Protein AF-0000000070589871 (afdb_homodimer)

Sequence (104 aa):
NRMQLHSTMSFYLLVNNKSLVSLSRTLSEVYRECHDDDGFLYVTYASQEVFGNRMQLHSTMSFYLLVNNKSLVSLSRTLSEVYRECHDDDGFLYVTYASQEVFG

Nearest PDB structures (foldseek):
  6lan-assembly1_A  TM=6.252E-01  e=5.439E-03  Homo sapiens
  5yiq-assembly1_A  TM=6.391E-01  e=1.820E-02  Mus musculus
  5xac-assembly1_D  TM=6.954E-01  e=5.692E-02  Homo sapiens
  3vtw-assembly3_C  TM=5.616E-01  e=9.736E-02  Homo sapiens
  6lan-assembly1_A  TM=7.403E-01  e=1.582E-02  Homo sapiens

InterPro domains:
  IPR004241 Autophagy protein Atg8 ubiquitin-like [PF02991] (2-52)
  IPR004241 Autophagy protein Atg8 ubiquitin-like [PTHR10969] (1-52)
  IPR029071 Ubiquitin-like domain superfamily [SSF54236] (2-52)

Solvent-accessible surface area (backbone atoms only — not comparable to full-atom values): 6307 Å² total; per-residue (Å²): 137,73,76,82,74,75,75,67,77,70,59,41,31,25,36,67,85,74,44,80,40,59,35,77,43,32,41,48,61,48,46,76,74,54,42,43,95,85,52,40,31,44,36,30,71,51,57,84,65,65,89,100,129,84,74,81,73,75,74,68,75,72,57,42,29,25,36,65,86,71,44,79,41,59,37,79,43,30,42,46,62,47,45,74,74,55,42,44,95,85,52,39,32,44,35,30,72,51,56,82,66,64,87,99

Structure (mmCIF, N/CA/C/O backbone):
data_AF-0000000070589871-model_v1
#
loop_
_entity.id
_entity.type
_entity.pdbx_description
1 polymer 'Microtubule-associated proteins 1A/1B light chain 3C'
#
loop_
_atom_site.group_PDB
_atom_site.id
_atom_site.type_symbol
_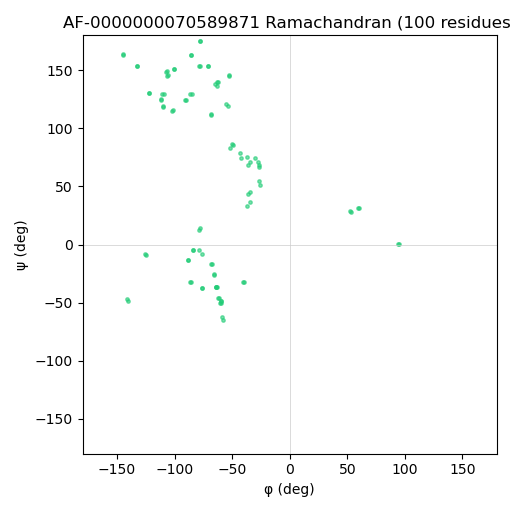atom_site.label_atom_id
_atom_site.label_alt_id
_atom_site.label_comp_id
_atom_site.label_asym_id
_atom_site.label_entity_id
_atom_site.label_seq_id
_atom_site.pdbx_PDB_ins_code
_atom_site.Cartn_x
_atom_site.Cartn_y
_atom_site.Cartn_z
_atom_site.occupancy
_atom_site.B_iso_or_equiv
_atom_si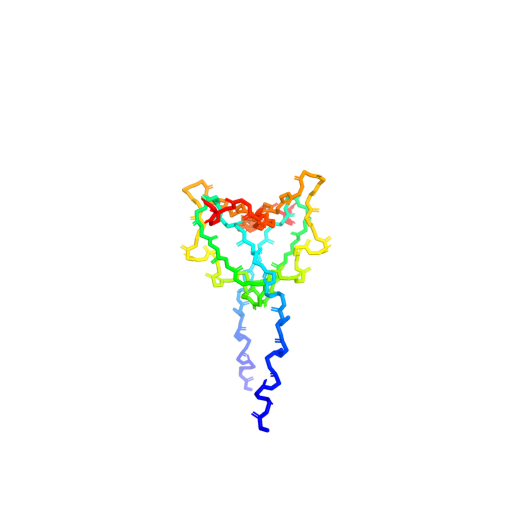te.auth_seq_id
_atom_site.auth_comp_id
_atom_site.auth_asym_id
_atom_site.auth_atom_id
_atom_site.pdbx_PDB_model_num
ATOM 1 N N . ASN A 1 1 ? -27.406 26.609 10.047 1 26.42 1 ASN A N 1
ATOM 2 C CA . ASN A 1 1 ? -27.016 26.047 8.758 1 26.42 1 ASN A CA 1
ATOM 3 C C . ASN A 1 1 ? -25.547 25.672 8.734 1 26.42 1 ASN A C 1
ATOM 5 O O . ASN A 1 1 ? -24.703 26.406 8.211 1 26.42 1 ASN A O 1
ATOM 9 N N . ARG A 1 2 ? -24.984 25.406 9.859 1 27.86 2 ARG A N 1
ATOM 10 C CA . ARG A 1 2 ? -23.719 24.859 10.344 1 27.86 2 ARG A CA 1
ATOM 11 C C . ARG A 1 2 ? -23.281 23.656 9.508 1 27.86 2 ARG A C 1
ATOM 13 O O . ARG A 1 2 ? -23.984 22.641 9.461 1 27.86 2 ARG A O 1
ATOM 20 N N . MET A 1 3 ? -22.797 23.969 8.305 1 33.34 3 MET A N 1
ATOM 21 C CA . MET A 1 3 ? -22.312 22.891 7.438 1 33.34 3 MET A CA 1
ATOM 22 C C . MET A 1 3 ? -21.484 21.891 8.234 1 33.34 3 MET A C 1
ATOM 24 O O . MET A 1 3 ? -20.625 22.266 9.016 1 33.34 3 MET A O 1
ATOM 28 N N . GLN A 1 4 ? -22 20.953 9.008 1 34.91 4 GLN A N 1
ATOM 29 C CA . GLN A 1 4 ? -21.5 19.844 9.797 1 34.91 4 GLN A CA 1
ATOM 30 C C . GLN A 1 4 ? -20.172 19.328 9.234 1 34.91 4 GLN A C 1
ATOM 32 O O . GLN A 1 4 ? -20.141 18.703 8.18 1 34.91 4 GLN A O 1
ATOM 37 N N . LEU A 1 5 ? -19.031 20.172 9.008 1 35.56 5 LEU A N 1
ATOM 38 C CA . LEU A 1 5 ? -17.594 20.016 8.766 1 35.56 5 LEU A CA 1
ATOM 39 C C . LEU A 1 5 ? -17.031 18.859 9.578 1 35.56 5 LEU A C 1
ATOM 41 O O . LEU A 1 5 ? -16.859 18.969 10.797 1 35.56 5 LEU A O 1
ATOM 45 N N . HIS A 1 6 ? -17.688 17.75 9.875 1 40.41 6 HIS A N 1
ATOM 46 C CA . HIS A 1 6 ? -17.078 16.516 10.367 1 40.41 6 HIS A CA 1
ATOM 47 C C . HIS A 1 6 ? -15.641 16.391 9.898 1 40.41 6 HIS A C 1
ATOM 49 O O . HIS A 1 6 ? -15.383 16.156 8.711 1 40.41 6 HIS A O 1
ATOM 55 N N . SER A 1 7 ? -14.633 17.109 10.258 1 40.16 7 SER A N 1
ATOM 56 C CA . SER A 1 7 ? -13.195 17.078 10.008 1 40.16 7 SER A CA 1
ATOM 57 C C . SER A 1 7 ? -12.688 15.641 9.93 1 40.16 7 SER A C 1
ATOM 59 O O . SER A 1 7 ? -12.438 15.016 10.961 1 40.16 7 SER A O 1
ATOM 61 N N . THR A 1 8 ? -13.203 14.641 9.344 1 46.44 8 THR A N 1
ATOM 62 C CA . THR A 1 8 ? -12.641 13.305 9.164 1 46.44 8 THR A CA 1
ATOM 63 C C . THR A 1 8 ? -11.133 13.375 8.977 1 46.44 8 THR A C 1
ATOM 65 O O . THR A 1 8 ? -10.641 14.07 8.086 1 46.44 8 THR A O 1
ATOM 68 N N . MET A 1 9 ? -10.469 13.688 10.062 1 52.56 9 MET A N 1
ATOM 69 C CA . MET A 1 9 ? -9.008 13.633 10 1 52.56 9 MET A CA 1
ATOM 70 C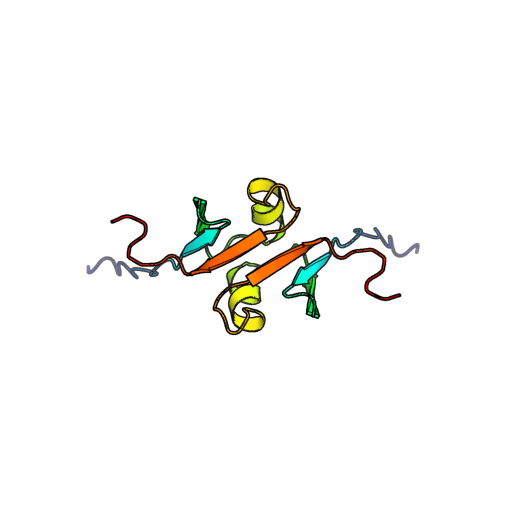 C . MET A 1 9 ? -8.539 12.625 8.961 1 52.56 9 MET A C 1
ATOM 72 O O . MET A 1 9 ? -8.883 11.445 9.039 1 52.56 9 MET A O 1
ATOM 76 N N . SER A 1 10 ? -8.773 13.047 7.793 1 61.06 10 SER A N 1
ATOM 77 C CA . SER A 1 10 ? -8.32 12.195 6.695 1 61.06 10 SER A CA 1
ATOM 78 C C . SER A 1 10 ? -6.863 11.781 6.883 1 61.06 10 SER A C 1
ATOM 80 O O . SER A 1 10 ? -5.984 12.625 7.031 1 61.06 10 SER A O 1
ATOM 82 N N . PHE A 1 11 ? -6.684 10.742 7.605 1 78.94 11 PHE A N 1
ATOM 83 C CA . PHE A 1 11 ? -5.355 10.141 7.621 1 78.94 11 PHE A CA 1
ATOM 84 C C . PHE A 1 11 ? -4.875 9.844 6.207 1 78.94 11 PHE A C 1
ATOM 86 O O . PHE A 1 11 ? -5.648 9.383 5.367 1 78.94 11 PHE A O 1
ATOM 93 N N . TYR A 1 12 ? -3.746 10.57 6.023 1 91.19 12 TYR A N 1
ATOM 94 C CA . TYR A 1 12 ? -3.062 10.312 4.762 1 91.19 12 TYR A CA 1
ATOM 95 C C . TYR A 1 12 ? -1.787 9.508 4.988 1 91.19 12 TYR A C 1
ATOM 97 O O . TYR A 1 12 ? -1.211 9.547 6.078 1 91.19 12 TYR A O 1
ATOM 105 N N . LEU A 1 13 ? -1.598 8.82 4.008 1 94.06 13 LEU A N 1
ATOM 106 C CA . LEU A 1 13 ? -0.334 8.094 3.988 1 94.06 13 LEU A CA 1
ATOM 107 C C . LEU A 1 13 ? 0.64 8.719 2.996 1 94.06 13 LEU A C 1
ATOM 109 O O . LEU A 1 13 ? 0.222 9.344 2.021 1 94.06 13 LEU A O 1
ATOM 113 N N . LEU A 1 14 ? 1.902 8.719 3.287 1 95.44 14 LEU A N 1
ATOM 114 C CA . LEU A 1 14 ? 2.988 9.078 2.383 1 95.44 14 LEU A CA 1
ATOM 115 C C . LEU A 1 14 ? 3.49 7.859 1.621 1 95.44 14 LEU A C 1
ATOM 117 O O . LEU A 1 14 ? 3.793 6.828 2.225 1 95.44 14 LEU A O 1
ATOM 121 N N . VAL A 1 15 ? 3.457 8.031 0.285 1 96.62 15 VAL A N 1
ATOM 122 C CA . VAL A 1 15 ? 3.891 6.938 -0.574 1 96.62 15 VAL A CA 1
ATOM 123 C C . VAL A 1 15 ? 5.191 7.312 -1.276 1 96.62 15 VAL A C 1
ATOM 125 O O . VAL A 1 15 ? 5.289 8.383 -1.887 1 96.62 15 VAL A O 1
ATOM 128 N N . ASN A 1 16 ? 6.211 6.488 -1.127 1 95.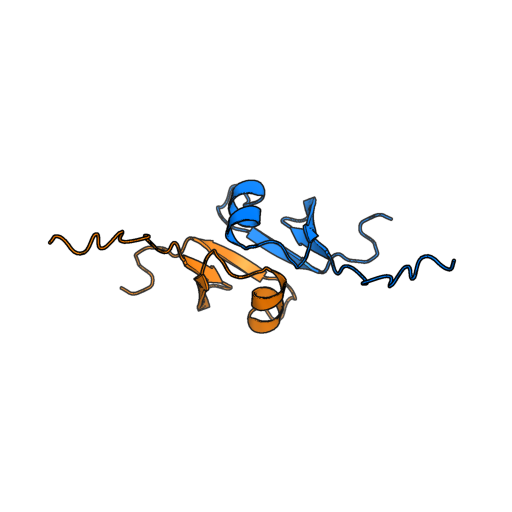12 16 ASN A N 1
ATOM 129 C CA . ASN A 1 16 ? 7.543 6.66 -1.694 1 95.12 16 ASN A CA 1
ATOM 130 C C . ASN A 1 16 ? 8.133 8.023 -1.353 1 95.12 16 ASN A C 1
ATOM 132 O O . ASN A 1 16 ? 8.82 8.633 -2.176 1 95.12 16 ASN A O 1
ATOM 136 N N . ASN A 1 17 ? 7.715 8.531 -0.273 1 90.94 17 ASN A N 1
ATOM 137 C CA . ASN A 1 17 ? 8.188 9.82 0.217 1 90.94 17 ASN A CA 1
ATOM 138 C C . ASN A 1 17 ? 7.891 10.938 -0.781 1 90.94 17 ASN A C 1
ATOM 140 O O . ASN A 1 17 ? 8.68 11.875 -0.921 1 90.94 17 ASN A O 1
ATOM 144 N N . LYS A 1 18 ? 6.809 10.805 -1.512 1 91.12 18 LYS A N 1
ATOM 145 C CA . LYS A 1 18 ? 6.523 11.766 -2.572 1 91.12 18 LYS A CA 1
ATOM 146 C C . LYS A 1 18 ? 5.031 12.086 -2.637 1 91.12 18 LYS A C 1
ATOM 148 O O . LYS A 1 18 ? 4.648 13.258 -2.713 1 91.12 18 LYS A O 1
ATOM 153 N N . SER A 1 19 ? 4.227 11.062 -2.598 1 93.38 19 SER A N 1
ATOM 154 C CA . SER A 1 19 ? 2.807 11.25 -2.865 1 93.38 19 SER A CA 1
ATOM 155 C C . SER A 1 19 ? 1.973 11.039 -1.605 1 93.38 19 SER A C 1
ATOM 157 O O . SER A 1 19 ? 2.166 10.062 -0.882 1 93.38 19 SER A O 1
ATOM 159 N N . LEU A 1 20 ? 1.115 11.969 -1.31 1 93.62 20 LEU A N 1
ATOM 160 C CA . LEU A 1 20 ? 0.11 11.789 -0.268 1 93.62 20 LEU A CA 1
ATOM 161 C C . LEU A 1 20 ? -1.135 11.109 -0.825 1 93.62 20 LEU A C 1
ATOM 163 O O . LEU A 1 20 ? -1.688 11.547 -1.836 1 93.62 20 LEU A O 1
ATOM 167 N N . VAL A 1 21 ? -1.553 10.047 -0.118 1 94.5 21 VAL A N 1
ATOM 168 C CA . VAL A 1 21 ? -2.709 9.297 -0.604 1 94.5 21 VAL A CA 1
ATOM 169 C C . VAL A 1 21 ? -3.684 9.047 0.545 1 94.5 21 VAL A C 1
ATOM 171 O O . VAL A 1 21 ? -3.27 8.914 1.699 1 94.5 21 VAL A O 1
ATOM 174 N N . SER A 1 22 ? -4.891 8.898 0.145 1 93.56 22 SER A N 1
ATOM 175 C CA . SER A 1 22 ? -5.918 8.633 1.146 1 93.56 22 SER A CA 1
ATOM 176 C C . SER A 1 22 ? -5.902 7.176 1.589 1 93.56 22 SER A C 1
ATOM 178 O O . SER A 1 22 ? -5.562 6.289 0.804 1 93.56 22 SER A O 1
ATOM 180 N N . LEU A 1 23 ? -6.387 7.043 2.803 1 94.81 23 LEU A N 1
ATOM 181 C CA . LEU A 1 23 ? -6.484 5.707 3.381 1 94.81 23 LEU A CA 1
ATOM 182 C C . LEU A 1 23 ? -7.539 4.875 2.658 1 94.81 23 LEU A C 1
ATOM 184 O O . LEU A 1 23 ? -7.5 3.645 2.697 1 94.81 23 LEU A O 1
ATOM 188 N N . SER A 1 24 ? -8.383 5.492 1.935 1 94.94 24 SER A N 1
ATOM 189 C CA . SER A 1 24 ? -9.523 4.812 1.335 1 94.94 24 SER A CA 1
ATOM 190 C C . SER A 1 24 ? -9.172 4.223 -0.024 1 94.94 24 SER A C 1
ATOM 192 O O . SER A 1 24 ? -9.914 3.408 -0.571 1 94.94 24 SER A O 1
ATOM 194 N N . ARG A 1 25 ? -8.086 4.586 -0.57 1 96.44 25 ARG A N 1
ATOM 195 C CA . ARG A 1 25 ? -7.688 4.07 -1.876 1 96.44 25 ARG A CA 1
ATOM 196 C C . ARG A 1 25 ? -7.285 2.602 -1.783 1 96.44 25 ARG A C 1
ATOM 198 O O . ARG A 1 25 ? -6.754 2.162 -0.763 1 96.44 25 ARG A O 1
ATOM 205 N N . THR A 1 26 ? -7.438 1.938 -2.891 1 96.94 26 THR A N 1
ATOM 206 C CA . THR A 1 26 ? -7.078 0.523 -2.912 1 96.94 26 THR A CA 1
ATOM 207 C C . THR A 1 26 ? -5.594 0.344 -3.213 1 96.94 26 THR A C 1
ATOM 209 O O . THR A 1 26 ? -4.961 1.231 -3.787 1 96.94 26 THR A O 1
ATOM 212 N N . LEU A 1 27 ? -5.156 -0.795 -2.91 1 97.5 27 LEU A N 1
ATOM 213 C CA . LEU A 1 27 ? -3.777 -1.143 -3.24 1 97.5 27 LEU A CA 1
ATOM 214 C C . LEU A 1 27 ? -3.568 -1.159 -4.75 1 97.5 27 LEU A C 1
ATOM 216 O O . LEU A 1 27 ? -2.523 -0.724 -5.242 1 97.5 27 LEU A O 1
ATOM 220 N N . SER A 1 28 ? -4.527 -1.594 -5.426 1 96.5 28 SER A N 1
ATOM 221 C CA . SER A 1 28 ? -4.43 -1.636 -6.883 1 96.5 28 SER A CA 1
ATOM 222 C C . SER A 1 28 ? -4.199 -0.244 -7.461 1 96.5 28 SER A C 1
ATOM 224 O O . SER A 1 28 ? -3.305 -0.051 -8.289 1 96.5 28 SER A O 1
ATOM 226 N N . GLU A 1 29 ? -4.945 0.681 -7.109 1 96.75 29 GLU A N 1
ATOM 227 C CA . GLU A 1 29 ? -4.828 2.051 -7.598 1 96.75 29 GLU A CA 1
ATOM 228 C C . GLU A 1 29 ? -3.459 2.641 -7.266 1 96.75 29 GLU A C 1
ATOM 230 O O . GLU A 1 29 ? -2.781 3.182 -8.141 1 96.75 29 GLU A O 1
ATOM 235 N N . VAL A 1 30 ? -3.088 2.498 -6.059 1 97.69 30 VAL A N 1
ATOM 236 C CA . VAL A 1 30 ? -1.897 3.199 -5.586 1 97.69 30 VAL A CA 1
ATOM 237 C C . VAL A 1 30 ? -0.645 2.498 -6.105 1 97.69 30 VAL A C 1
ATOM 239 O O . VAL A 1 30 ? 0.346 3.152 -6.441 1 97.69 30 VAL A O 1
ATOM 242 N N . TYR A 1 31 ? -0.716 1.218 -6.152 1 97 31 TYR A N 1
ATOM 243 C CA . TYR A 1 31 ? 0.441 0.506 -6.684 1 97 31 TYR A CA 1
ATOM 244 C C . TYR A 1 31 ? 0.695 0.888 -8.141 1 97 31 TYR A C 1
ATOM 246 O O . TYR A 1 31 ? 1.837 1.137 -8.531 1 97 31 TYR A O 1
ATOM 254 N N . ARG A 1 32 ? -0.216 0.936 -8.945 1 95.5 32 ARG A N 1
ATOM 255 C CA . ARG A 1 32 ? -0.081 1.265 -10.359 1 95.5 32 ARG A CA 1
ATOM 256 C C . ARG A 1 32 ? 0.422 2.691 -10.547 1 95.5 32 ARG A C 1
ATOM 258 O O . ARG A 1 32 ? 1.233 2.959 -11.438 1 95.5 32 ARG A O 1
ATOM 265 N N . GLU A 1 33 ? -0.003 3.5 -9.734 1 96.56 33 GLU A N 1
ATOM 266 C CA . GLU A 1 33 ? 0.283 4.922 -9.906 1 96.56 33 GLU A CA 1
ATOM 267 C C . GLU A 1 33 ? 1.627 5.289 -9.281 1 96.56 33 GLU A C 1
ATOM 269 O O . GLU A 1 33 ? 2.316 6.188 -9.773 1 96.56 33 GLU A O 1
ATOM 274 N N . CYS A 1 34 ? 2.01 4.566 -8.141 1 96.69 34 CYS A N 1
ATOM 275 C CA . CYS A 1 34 ? 3.049 5.172 -7.316 1 96.69 34 CYS A CA 1
ATOM 276 C C . CYS A 1 34 ? 4.211 4.207 -7.109 1 96.69 34 CYS A C 1
ATOM 278 O O . CYS A 1 34 ? 5.16 4.52 -6.387 1 96.69 34 CYS A O 1
ATOM 280 N N . HIS A 1 35 ? 4.129 2.963 -7.504 1 96.56 35 HIS A N 1
ATOM 281 C CA . HIS A 1 35 ? 5.227 2.051 -7.207 1 96.56 35 HIS A CA 1
ATOM 282 C C . HIS A 1 35 ? 6.559 2.623 -7.676 1 96.56 35 HIS A C 1
ATOM 284 O O . HIS A 1 35 ? 6.609 3.357 -8.664 1 96.56 35 HIS A O 1
ATOM 290 N N . ASP A 1 36 ? 7.609 2.359 -6.957 1 96.69 36 ASP A N 1
ATOM 291 C CA . ASP A 1 36 ? 8.961 2.844 -7.242 1 96.69 36 ASP A CA 1
ATOM 292 C C . ASP A 1 36 ? 9.602 2.037 -8.367 1 96.69 36 ASP A C 1
ATOM 294 O O . ASP A 1 36 ? 9.086 0.988 -8.758 1 96.69 36 ASP A O 1
ATOM 298 N N . ASP A 1 37 ? 10.805 2.445 -8.805 1 94.81 37 ASP A N 1
ATOM 299 C CA . ASP A 1 37 ? 11.547 1.788 -9.867 1 94.81 37 ASP A CA 1
ATOM 300 C C . ASP A 1 37 ? 11.977 0.38 -9.453 1 94.81 37 ASP A C 1
ATOM 302 O O . ASP A 1 37 ? 12.117 -0.503 -10.305 1 94.81 37 ASP A O 1
ATOM 306 N N . ASP A 1 38 ? 12.086 0.224 -8.227 1 96.06 38 ASP A N 1
ATOM 307 C CA . ASP A 1 38 ? 12.531 -1.084 -7.762 1 96.06 38 ASP A CA 1
ATOM 308 C C . ASP A 1 38 ? 11.359 -2.062 -7.668 1 96.06 38 ASP A C 1
ATOM 310 O O . ASP A 1 38 ? 11.539 -3.219 -7.281 1 96.06 38 ASP A O 1
ATOM 314 N N . GLY A 1 39 ? 10.211 -1.639 -7.887 1 95 39 GLY A N 1
ATOM 315 C CA . GLY A 1 39 ? 9.023 -2.482 -7.875 1 95 39 GLY A CA 1
ATOM 316 C C . GLY A 1 39 ? 8.312 -2.486 -6.535 1 95 39 GLY A C 1
ATOM 317 O O . GLY A 1 39 ? 7.289 -3.162 -6.371 1 95 39 GLY A O 1
ATOM 318 N N . PHE A 1 40 ? 8.891 -1.711 -5.613 1 96.81 40 PHE A N 1
ATOM 319 C CA . PHE A 1 40 ? 8.266 -1.663 -4.293 1 96.81 40 PHE A CA 1
ATOM 320 C C . PHE A 1 40 ? 7.438 -0.394 -4.133 1 96.81 40 PHE A C 1
ATOM 322 O O . PHE A 1 40 ? 7.676 0.601 -4.82 1 96.81 40 PHE A O 1
ATOM 329 N N . LEU A 1 41 ? 6.445 -0.556 -3.322 1 97.81 41 LEU A N 1
ATOM 330 C CA . LEU A 1 41 ? 5.676 0.564 -2.793 1 97.81 41 LEU A CA 1
ATOM 331 C C . LEU A 1 41 ? 5.941 0.75 -1.303 1 97.81 41 LEU A C 1
ATOM 333 O O . LEU A 1 41 ? 5.75 -0.176 -0.512 1 97.81 41 LEU A O 1
ATOM 337 N N . TYR A 1 42 ? 6.457 1.871 -0.889 1 97.31 42 TYR A N 1
ATOM 338 C CA . TYR A 1 42 ? 6.766 2.211 0.495 1 97.31 42 TYR A CA 1
ATOM 339 C C . TYR A 1 42 ? 5.703 3.139 1.077 1 97.31 42 TYR A C 1
ATOM 341 O O . TYR A 1 42 ? 5.57 4.285 0.646 1 97.31 42 TYR A O 1
ATOM 349 N N . VAL A 1 43 ? 5 2.648 2.059 1 97.5 43 VAL A N 1
AT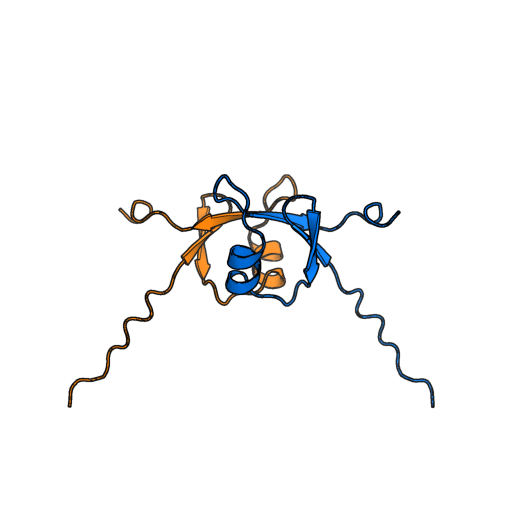OM 350 C CA . VAL A 1 43 ? 3.885 3.416 2.6 1 97.5 43 VAL A CA 1
ATOM 351 C C . VAL A 1 43 ? 4.102 3.658 4.094 1 97.5 43 VAL A C 1
ATOM 353 O O . VAL A 1 43 ? 4.461 2.74 4.832 1 97.5 43 VAL A O 1
ATOM 356 N N . THR A 1 44 ? 3.963 4.887 4.559 1 96.31 44 THR A N 1
ATOM 357 C CA . THR A 1 44 ? 3.98 5.242 5.973 1 96.31 44 THR A CA 1
ATOM 358 C C . THR A 1 44 ? 3.008 6.387 6.254 1 96.31 44 THR A C 1
ATOM 360 O O . THR A 1 44 ? 2.52 7.035 5.324 1 96.31 44 THR A O 1
ATOM 363 N N . TYR A 1 45 ? 2.707 6.535 7.488 1 92.94 45 TYR A N 1
ATOM 364 C CA . TYR A 1 45 ? 1.838 7.66 7.816 1 92.94 45 TYR A CA 1
ATOM 365 C C . TYR A 1 45 ? 2.5 8.984 7.457 1 92.94 45 TYR A C 1
ATOM 367 O O . TYR A 1 45 ? 3.705 9.156 7.656 1 92.94 45 TYR A O 1
ATOM 375 N N . ALA A 1 46 ? 1.718 9.914 6.926 1 89.94 46 ALA A N 1
ATOM 376 C CA . ALA A 1 46 ? 2.207 11.25 6.605 1 89.94 46 ALA A CA 1
ATOM 377 C C . ALA A 1 46 ? 2.525 12.031 7.875 1 89.94 46 ALA A C 1
ATOM 379 O O . ALA A 1 46 ? 1.715 12.086 8.797 1 89.94 46 ALA A O 1
ATOM 380 N N . SER A 1 47 ? 3.855 12.281 8.031 1 75.69 47 SER A N 1
ATOM 381 C CA . SER A 1 47 ? 4.219 13.102 9.188 1 75.69 47 SER A CA 1
ATOM 382 C C . SER A 1 47 ? 3.656 14.516 9.055 1 75.69 47 SER A C 1
ATOM 384 O O . SER A 1 47 ? 3.334 14.961 7.953 1 75.69 47 SER A O 1
ATOM 386 N N . GLN A 1 48 ? 3.121 15.031 10.203 1 63.25 48 GLN A N 1
ATOM 387 C CA . GLN A 1 48 ? 2.645 16.406 10.234 1 63.25 48 GLN A CA 1
ATOM 388 C C . GLN A 1 48 ? 3.586 17.328 9.461 1 63.25 48 GLN A C 1
ATOM 390 O O . GLN A 1 48 ? 3.139 18.266 8.805 1 63.25 48 GLN A O 1
ATOM 395 N N . GLU A 1 4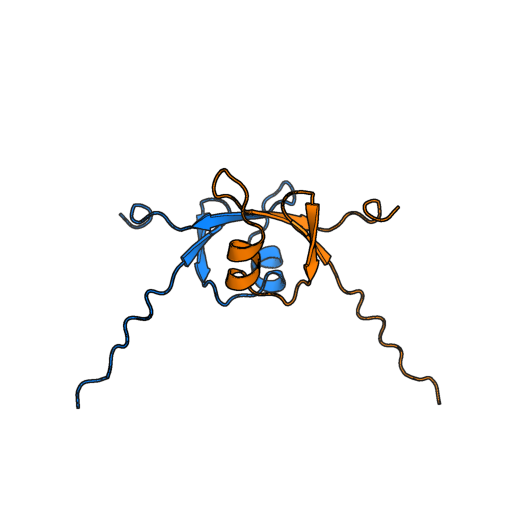9 ? 4.914 17 9.469 1 56.53 49 GLU A N 1
ATOM 396 C CA . GLU A 1 49 ? 5.859 17.938 8.852 1 56.53 49 GLU A CA 1
ATOM 397 C C . GLU A 1 49 ? 5.844 17.812 7.332 1 56.53 49 GLU A C 1
ATOM 399 O O . GLU A 1 49 ? 6.547 18.547 6.637 1 56.53 49 GLU A O 1
ATOM 404 N N . VAL A 1 50 ? 5.207 17 6.871 1 58.31 50 VAL A N 1
ATOM 405 C CA . VAL A 1 50 ? 5.305 16.922 5.418 1 58.31 50 VAL A CA 1
ATOM 406 C C . VAL A 1 50 ? 4.914 18.266 4.797 1 58.31 50 VAL A C 1
ATOM 408 O O . VAL A 1 50 ? 5.586 18.75 3.887 1 58.31 50 VAL A O 1
ATOM 411 N N . PHE A 1 51 ? 3.711 18.859 4.828 1 53.66 51 PHE A N 1
ATOM 412 C CA . PHE A 1 51 ? 3.365 20.125 4.199 1 53.66 51 PHE A CA 1
ATOM 413 C C . PHE A 1 51 ? 3.875 21.297 5.031 1 53.66 51 PHE A C 1
ATOM 415 O O . PHE A 1 51 ? 3.625 22.469 4.695 1 53.66 51 PHE A O 1
ATOM 422 N N . GLY A 1 52 ? 4.754 20.984 5.957 1 40.66 52 GLY A N 1
ATOM 423 C CA . GLY A 1 52 ? 5.277 22.266 6.434 1 40.66 52 GLY A CA 1
ATOM 424 C C . GLY A 1 52 ? 6.391 22.812 5.562 1 40.66 52 GLY A C 1
ATOM 425 O O . GLY A 1 52 ? 7.008 22.078 4.797 1 40.66 52 GLY A O 1
ATOM 426 N N . ASN B 1 1 ? -23.609 -25.531 -20.344 1 27.39 1 ASN B N 1
ATOM 427 C CA . ASN B 1 1 ? -23.125 -24.203 -20.688 1 27.39 1 ASN B CA 1
ATOM 428 C C . ASN B 1 1 ? -21.812 -23.891 -19.969 1 27.39 1 ASN B C 1
ATOM 430 O O . ASN B 1 1 ? -21.562 -24.375 -18.859 1 27.39 1 ASN B O 1
ATOM 434 N N . ARG B 1 2 ? -20.672 -23.422 -20.719 1 27.77 2 ARG B N 1
ATOM 435 C CA . ARG B 1 2 ? -19.344 -23.109 -20.203 1 27.77 2 ARG B CA 1
ATOM 436 C C . ARG B 1 2 ? -19.406 -22.156 -19.016 1 27.77 2 ARG B C 1
ATOM 438 O O . ARG B 1 2 ? -20.016 -21.094 -19.109 1 27.77 2 ARG B O 1
ATOM 445 N N . MET B 1 3 ? -19.625 -22.578 -17.844 1 33 3 MET B N 1
ATOM 446 C CA . MET B 1 3 ? -19.531 -21.719 -16.672 1 33 3 MET B CA 1
ATOM 447 C C . MET B 1 3 ? -18.391 -20.719 -16.812 1 33 3 MET B C 1
ATOM 449 O O . MET B 1 3 ? -17.266 -21.109 -17.125 1 33 3 MET B O 1
ATOM 453 N N . GLN B 1 4 ? -18.516 -19.672 -17.594 1 35.44 4 GLN B N 1
ATOM 454 C CA . GLN B 1 4 ? -17.625 -18.547 -17.844 1 35.44 4 GLN B CA 1
ATOM 455 C C . GLN B 1 4 ? -16.703 -18.281 -16.656 1 35.44 4 GLN B C 1
ATOM 457 O O . GLN B 1 4 ? -17.141 -17.766 -15.633 1 35.44 4 GLN B O 1
ATOM 462 N N . LEU B 1 5 ? -15.938 -19.25 -16.062 1 35.41 5 LEU B N 1
ATOM 463 C CA . LEU B 1 5 ? -14.805 -19.281 -15.141 1 35.41 5 LEU B CA 1
ATOM 464 C C . LEU B 1 5 ? -13.875 -18.094 -15.383 1 35.41 5 LEU B C 1
ATOM 466 O O . LEU B 1 5 ? -13.156 -18.062 -16.391 1 35.41 5 LEU B O 1
ATOM 470 N N . HIS B 1 6 ? -14.32 -16.859 -15.727 1 40.53 6 HIS B N 1
ATOM 471 C CA . HIS B 1 6 ? -13.492 -15.656 -15.703 1 40.53 6 HIS B CA 1
ATOM 472 C C . HIS B 1 6 ? -12.359 -15.789 -14.688 1 40.53 6 HIS B C 1
ATOM 474 O O . HIS B 1 6 ? -12.602 -15.727 -13.477 1 40.53 6 HIS B O 1
ATOM 480 N N . SER B 1 7 ? -11.375 -16.547 -14.695 1 40.31 7 SER B N 1
ATOM 481 C CA . SER B 1 7 ? -10.148 -16.688 -13.93 1 40.31 7 SER B CA 1
ATOM 482 C C . SER B 1 7 ? -9.602 -15.336 -13.5 1 40.31 7 SER B C 1
ATOM 484 O O . SER B 1 7 ? -8.922 -14.656 -14.281 1 40.31 7 SER B O 1
ATOM 486 N N . THR B 1 8 ? -10.227 -14.344 -13 1 46.38 8 THR B N 1
ATOM 487 C CA . THR B 1 8 ? -9.711 -13.07 -12.5 1 46.38 8 THR B CA 1
ATOM 488 C C . THR B 1 8 ? -8.367 -13.273 -11.812 1 46.38 8 THR B C 1
ATOM 490 O O . THR B 1 8 ? -8.258 -14.031 -10.852 1 46.38 8 THR B O 1
ATOM 493 N N . MET B 1 9 ? -7.414 -13.594 -12.586 1 52.44 9 MET B N 1
ATOM 494 C CA . MET B 1 9 ? -6.062 -13.648 -12.039 1 52.44 9 MET B CA 1
ATOM 495 C C . MET B 1 9 ? -5.898 -12.656 -10.898 1 52.44 9 MET B C 1
ATOM 497 O O . MET B 1 9 ? -6.117 -11.453 -11.078 1 52.44 9 MET B O 1
ATOM 501 N N . SER B 1 10 ? -6.477 -13.055 -9.859 1 61.47 10 SER B N 1
ATOM 502 C CA . SER B 1 10 ? -6.355 -12.227 -8.664 1 61.47 10 SER B CA 1
ATOM 503 C C . SER B 1 10 ? -4.898 -11.867 -8.383 1 61.47 10 SER B C 1
ATOM 505 O O . SER B 1 10 ? -4.043 -12.75 -8.289 1 61.47 10 SER B O 1
ATOM 507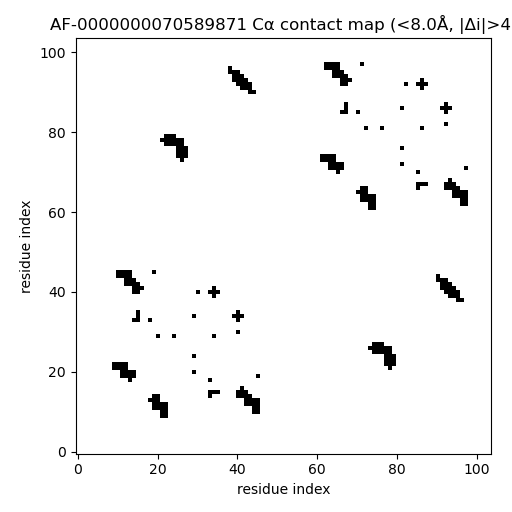 N N . PHE B 1 11 ? -4.477 -10.82 -8.984 1 78.81 11 PHE B N 1
ATOM 508 C CA . PHE B 1 11 ? -3.182 -10.281 -8.594 1 78.81 11 PHE B CA 1
ATOM 509 C C . PHE B 1 11 ? -3.145 -10.008 -7.094 1 78.81 11 PHE B C 1
ATOM 511 O O . PHE B 1 11 ? -4.125 -9.531 -6.523 1 78.81 11 PHE B O 1
ATOM 518 N N . TYR B 1 12 ? -2.139 -10.75 -6.586 1 91.19 12 TYR B N 1
ATOM 519 C CA . TYR B 1 12 ? -1.859 -10.516 -5.172 1 91.19 12 TYR B CA 1
ATOM 520 C C . TYR B 1 12 ? -0.55 -9.75 -5 1 91.19 12 TYR B C 1
ATOM 522 O O . TYR B 1 12 ? 0.328 -9.812 -5.863 1 91.19 12 TYR B O 1
ATOM 530 N N . LEU B 1 13 ? -0.643 -9.055 -4.016 1 93.94 13 LEU B N 1
ATOM 531 C CA . LEU B 1 13 ? 0.577 -8.367 -3.611 1 93.94 13 LEU B CA 1
ATOM 532 C C . LEU B 1 13 ? 1.186 -9.016 -2.373 1 93.94 13 LEU B C 1
ATOM 534 O O . LEU B 1 13 ? 0.474 -9.633 -1.579 1 93.94 13 LEU B O 1
ATOM 538 N N . LEU B 1 14 ? 2.469 -9.039 -2.264 1 95.38 14 LEU B N 1
ATOM 539 C CA . LEU B 1 14 ? 3.217 -9.43 -1.074 1 95.38 14 LEU B CA 1
ATOM 540 C C . LEU B 1 14 ? 3.5 -8.219 -0.189 1 95.38 14 LEU B C 1
ATOM 542 O O . LEU B 1 14 ? 4.004 -7.203 -0.666 1 95.38 14 LEU B O 1
ATOM 546 N N . VAL B 1 15 ? 3.049 -8.391 1.085 1 96.69 15 VAL B N 1
ATOM 547 C CA . VAL B 1 15 ? 3.232 -7.301 2.039 1 96.69 15 VAL B CA 1
ATOM 548 C C . VAL B 1 15 ? 4.25 -7.711 3.102 1 96.69 15 VAL B C 1
ATOM 550 O O . VAL B 1 15 ? 4.121 -8.773 3.713 1 96.69 15 VAL B O 1
ATOM 553 N N . ASN B 1 16 ? 5.289 -6.898 3.262 1 95.19 16 ASN B N 1
ATOM 554 C CA . ASN B 1 16 ? 6.383 -7.109 4.203 1 95.19 16 ASN B CA 1
ATOM 555 C C . ASN B 1 16 ? 7 -8.5 4.047 1 95.19 16 ASN B C 1
ATOM 557 O O . ASN B 1 16 ? 7.379 -9.125 5.035 1 95.19 16 ASN B O 1
ATOM 561 N N . ASN B 1 17 ? 6.922 -8.992 2.895 1 90.69 17 ASN B N 1
ATOM 562 C CA . ASN B 1 17 ? 7.473 -10.297 2.559 1 90.69 17 ASN B CA 1
ATOM 563 C C . ASN B 1 17 ? 6.852 -11.406 3.408 1 90.69 17 ASN B C 1
ATOM 565 O O . ASN B 1 17 ? 7.531 -12.367 3.777 1 90.69 17 ASN B O 1
ATOM 569 N N . LYS B 1 18 ? 5.621 -11.234 3.773 1 91.12 18 LYS B N 1
ATOM 570 C CA . LYS B 1 18 ? 4.996 -12.188 4.688 1 91.12 18 LYS B CA 1
ATOM 571 C C . LYS B 1 18 ? 3.549 -12.461 4.285 1 91.12 18 LYS B C 1
ATOM 573 O O . LYS B 1 18 ? 3.131 -13.617 4.203 1 91.12 18 LYS B O 1
ATOM 578 N N . SER B 1 19 ? 2.809 -11.422 4.039 1 93.44 19 SER B N 1
ATOM 579 C CA . SER B 1 19 ? 1.367 -11.57 3.859 1 93.44 19 SER B CA 1
ATOM 580 C C . SER B 1 19 ? 0.965 -11.336 2.406 1 93.44 19 SER B C 1
ATOM 582 O O . SER B 1 19 ? 1.396 -10.367 1.783 1 93.44 19 SER B O 1
ATOM 584 N N . LEU B 1 20 ? 0.216 -12.258 1.858 1 93.69 20 LEU B N 1
ATOM 585 C CA . LEU B 1 20 ? -0.419 -12.055 0.562 1 93.69 20 LEU B CA 1
ATOM 586 C C . LEU B 1 20 ? -1.75 -11.328 0.718 1 93.69 20 LEU B C 1
ATOM 588 O O . LEU B 1 20 ? -2.596 -11.734 1.517 1 93.69 20 LEU B O 1
ATOM 592 N N . VAL B 1 21 ? -1.901 -10.242 -0.088 1 94.56 21 VAL B N 1
ATOM 593 C CA . VAL B 1 21 ? -3.125 -9.461 0.028 1 94.56 21 VAL B CA 1
ATOM 594 C C . VAL B 1 21 ? -3.697 -9.188 -1.361 1 94.56 21 VAL B C 1
ATOM 596 O O . VAL B 1 21 ? -2.949 -9.062 -2.334 1 94.56 21 VAL B O 1
ATOM 599 N N . SER B 1 22 ? -4.961 -9.008 -1.346 1 93.56 22 SER B N 1
ATOM 600 C CA . SER B 1 22 ? -5.629 -8.719 -2.609 1 93.56 22 SER B CA 1
ATOM 601 C C . SER B 1 22 ? -5.43 -7.258 -3.014 1 93.56 22 SER B C 1
ATOM 603 O O . SER B 1 22 ? -5.324 -6.379 -2.156 1 93.56 22 SER B O 1
ATOM 605 N N . LEU B 1 23 ? -5.512 -7.105 -4.316 1 94.75 23 LEU B N 1
ATOM 606 C CA . LEU B 1 23 ? -5.387 -5.77 -4.891 1 94.75 23 LEU B CA 1
ATOM 607 C C . LEU B 1 23 ? -6.582 -4.898 -4.512 1 94.75 23 LEU B C 1
ATOM 609 O O . LEU B 1 23 ? -6.484 -3.67 -4.52 1 94.75 23 LEU B O 1
ATOM 613 N N . SER B 1 24 ? -7.637 -5.473 -4.074 1 94.94 24 SER B N 1
ATOM 614 C CA . SER B 1 24 ? -8.883 -4.754 -3.85 1 94.94 24 SER B CA 1
ATOM 615 C C . SER B 1 24 ? -8.945 -4.168 -2.443 1 94.94 24 SER B C 1
ATOM 617 O O . SER B 1 24 ? -9.789 -3.326 -2.148 1 94.94 24 SER B O 1
ATOM 619 N N . ARG B 1 25 ? -8.086 -4.57 -1.593 1 96.44 25 ARG B N 1
ATOM 620 C CA . ARG B 1 25 ? -8.094 -4.059 -0.226 1 96.44 25 ARG B CA 1
ATOM 621 C C . ARG B 1 25 ? -7.625 -2.607 -0.181 1 96.44 25 ARG B C 1
ATOM 623 O O . ARG B 1 25 ? -6.785 -2.193 -0.983 1 96.44 25 ARG B O 1
ATOM 630 N N . THR B 1 26 ? -8.086 -1.933 0.823 1 96.94 26 THR B N 1
ATOM 631 C CA . THR B 1 26 ? -7.707 -0.53 0.958 1 96.94 26 THR B CA 1
ATOM 632 C C . THR B 1 26 ? -6.383 -0.397 1.704 1 96.94 26 THR B C 1
ATOM 634 O O . THR B 1 26 ? -5.984 -1.303 2.439 1 96.94 26 THR B O 1
ATOM 637 N N . LEU B 1 27 ? -5.844 0.72 1.557 1 97.56 27 LEU B N 1
ATOM 638 C CA . LEU B 1 27 ? -4.625 1.025 2.295 1 97.56 27 LEU B CA 1
ATOM 639 C C . LEU B 1 27 ? -4.887 1.046 3.797 1 97.56 27 LEU B C 1
ATOM 641 O O . LEU B 1 27 ? -4.059 0.585 4.586 1 97.56 27 LEU B O 1
ATOM 645 N N . SER B 1 28 ? -5.988 1.5 4.148 1 96.56 28 SER B N 1
ATOM 646 C CA . SER B 1 28 ? -6.34 1.546 5.562 1 96.56 28 SER B CA 1
ATOM 647 C C . SER B 1 28 ? -6.344 0.151 6.18 1 96.56 28 SER B C 1
ATOM 649 O O . SER B 1 28 ? -5.758 -0.066 7.242 1 96.56 28 SER B O 1
ATOM 651 N N . GLU B 1 29 ? -6.984 -0.745 5.594 1 96.81 29 GLU B N 1
ATOM 652 C CA . GLU B 1 29 ? -7.066 -2.115 6.086 1 96.81 29 GLU B CA 1
ATOM 653 C C . GLU B 1 29 ? -5.684 -2.748 6.191 1 96.81 29 GLU B C 1
ATOM 655 O O . GLU B 1 29 ? -5.324 -3.307 7.23 1 96.81 29 GLU B O 1
ATOM 660 N N . VAL B 1 30 ? -4.949 -2.617 5.164 1 97.75 30 VAL B N 1
ATOM 661 C CA . VAL B 1 30 ? -3.697 -3.359 5.074 1 97.75 30 VAL B CA 1
ATOM 662 C C . VAL B 1 30 ? -2.639 -2.697 5.957 1 97.75 30 VAL B C 1
ATOM 664 O O . VAL B 1 30 ? -1.817 -3.379 6.57 1 97.75 30 VAL B O 1
ATOM 667 N N . TYR B 1 31 ? -2.67 -1.422 5.984 1 97.06 31 TYR B N 1
ATOM 668 C CA . TYR B 1 31 ? -1.706 -0.744 6.844 1 97.06 31 TYR B CA 1
ATOM 669 C C . TYR B 1 31 ? -1.915 -1.125 8.305 1 97.06 31 TYR B C 1
ATOM 671 O O . TYR B 1 31 ? -0.953 -1.405 9.023 1 97.06 31 TYR B O 1
ATOM 679 N N . ARG B 1 32 ? -3.029 -1.147 8.805 1 95.56 32 ARG B N 1
ATOM 680 C CA . ARG B 1 32 ? -3.338 -1.476 10.195 1 95.56 32 ARG B CA 1
ATOM 681 C C . ARG B 1 32 ? -2.959 -2.918 10.516 1 95.56 32 ARG B C 1
ATOM 683 O O . ARG B 1 32 ? -2.455 -3.207 11.602 1 95.56 32 ARG B O 1
ATOM 690 N N . GLU B 1 33 ? -3.154 -3.713 9.602 1 96.56 33 GLU B N 1
ATOM 691 C CA . GLU B 1 33 ? -2.977 -5.145 9.844 1 96.56 33 GLU B CA 1
ATOM 692 C C . GLU B 1 33 ? -1.519 -5.559 9.656 1 96.56 33 GLU B C 1
ATOM 694 O O . GLU B 1 33 ? -1.038 -6.469 10.336 1 96.56 33 GLU B O 1
ATOM 699 N N . CYS B 1 34 ? -0.793 -4.848 8.688 1 96.75 34 CYS B N 1
ATOM 700 C CA . CYS B 1 34 ? 0.432 -5.484 8.219 1 96.75 34 CYS B CA 1
ATOM 701 C C . CYS B 1 34 ? 1.627 -4.555 8.383 1 96.75 34 CYS B C 1
ATOM 703 O O . CYS B 1 34 ? 2.742 -4.895 7.98 1 96.75 34 CYS B O 1
ATOM 705 N N . HIS B 1 35 ? 1.477 -3.305 8.727 1 96.62 35 HIS B N 1
ATOM 706 C CA . HIS B 1 35 ? 2.641 -2.426 8.781 1 96.62 35 HIS B CA 1
ATOM 707 C C . HIS B 1 35 ? 3.748 -3.035 9.641 1 96.62 35 HIS B C 1
ATOM 709 O O . HIS B 1 35 ? 3.473 -3.76 10.594 1 96.62 35 HIS B O 1
ATOM 715 N N . ASP B 1 36 ? 4.969 -2.809 9.273 1 96.69 36 ASP B N 1
ATOM 716 C CA . ASP B 1 36 ? 6.148 -3.336 9.953 1 96.69 36 ASP B CA 1
ATOM 717 C C . ASP B 1 36 ? 6.449 -2.543 11.227 1 96.69 36 ASP B C 1
ATOM 719 O O . ASP B 1 36 ? 5.867 -1.48 11.453 1 96.69 36 ASP B O 1
ATOM 723 N N . ASP B 1 37 ? 7.457 -2.996 11.992 1 95 37 ASP B N 1
ATOM 724 C CA . ASP B 1 37 ? 7.871 -2.361 13.242 1 95 37 ASP B CA 1
ATOM 725 C C . ASP B 1 37 ? 8.445 -0.969 12.984 1 95 37 ASP B C 1
ATOM 727 O O . ASP B 1 37 ? 8.359 -0.089 13.844 1 95 37 ASP B O 1
ATOM 731 N N . ASP B 1 38 ? 8.93 -0.818 11.844 1 96.06 38 ASP B N 1
ATOM 732 C CA . ASP B 1 38 ? 9.531 0.475 11.547 1 96.06 38 ASP B CA 1
ATOM 733 C C . ASP B 1 38 ? 8.477 1.487 11.109 1 96.06 38 ASP B C 1
ATOM 735 O O . ASP B 1 38 ? 8.805 2.637 10.797 1 96.06 38 ASP B O 1
ATOM 739 N N . GLY B 1 39 ? 7.305 1.098 10.969 1 95.06 39 GLY B N 1
ATOM 740 C CA . GLY B 1 39 ? 6.207 1.976 10.602 1 95.06 39 GLY B CA 1
ATOM 741 C C . GLY B 1 39 ? 5.934 1.999 9.109 1 95.06 39 GLY B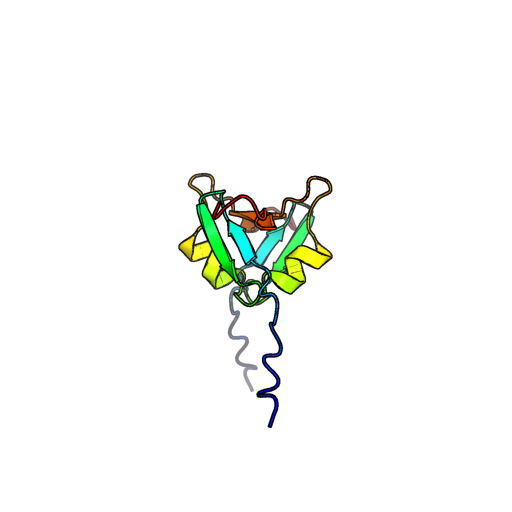 C 1
ATOM 742 O O . GLY B 1 39 ? 5.027 2.695 8.648 1 95.06 39 GLY B O 1
ATOM 743 N N . PHE B 1 40 ? 6.742 1.207 8.406 1 96.81 40 PHE B N 1
ATOM 744 C CA . PHE B 1 40 ? 6.551 1.176 6.965 1 96.81 40 PHE B CA 1
ATOM 745 C C . PHE B 1 40 ? 5.77 -0.067 6.547 1 96.81 40 PHE B C 1
ATOM 747 O O . PHE B 1 40 ? 5.762 -1.068 7.266 1 96.81 40 PHE B O 1
ATOM 754 N N . LEU B 1 41 ? 5.066 0.118 5.469 1 97.81 41 LEU B N 1
ATOM 755 C CA . LEU B 1 41 ? 4.457 -0.978 4.723 1 97.81 41 LEU B CA 1
ATOM 756 C C . LEU B 1 41 ? 5.156 -1.179 3.385 1 97.81 41 LEU B C 1
ATOM 758 O O . LEU B 1 41 ? 5.238 -0.252 2.576 1 97.81 41 LEU B O 1
ATOM 762 N N . TYR B 1 42 ? 5.746 -2.316 3.145 1 97.31 42 TYR B N 1
ATOM 763 C CA . TYR B 1 42 ? 6.449 -2.672 1.917 1 97.31 42 TYR B CA 1
ATOM 764 C C . TYR B 1 42 ? 5.586 -3.562 1.033 1 97.31 42 TYR B C 1
ATOM 766 O O . TYR B 1 42 ? 5.277 -4.699 1.397 1 97.31 42 TYR B O 1
ATOM 774 N N . VAL B 1 43 ? 5.242 -3.055 -0.109 1 97.44 43 VAL B N 1
ATOM 775 C CA . VAL B 1 43 ? 4.32 -3.789 -0.971 1 97.44 43 VAL B CA 1
ATOM 776 C C . VAL B 1 43 ? 4.973 -4.047 -2.326 1 97.44 43 VAL B C 1
ATOM 778 O O . VAL B 1 43 ? 5.574 -3.143 -2.914 1 97.44 43 VAL B O 1
ATOM 781 N N . THR B 1 44 ? 4.941 -5.285 -2.822 1 96.25 44 THR B N 1
ATOM 782 C CA . THR B 1 44 ? 5.375 -5.648 -4.168 1 96.25 44 THR B CA 1
ATOM 783 C C . THR B 1 44 ? 4.5 -6.758 -4.738 1 96.25 44 THR B C 1
ATOM 785 O O . THR B 1 44 ? 3.719 -7.379 -4.008 1 96.25 44 THR B O 1
ATOM 788 N N . TYR B 1 45 ? 4.598 -6.914 -6.008 1 92.75 45 TYR B N 1
ATOM 789 C CA . TYR B 1 45 ? 3.832 -8.008 -6.594 1 92.75 45 TYR B CA 1
ATOM 790 C C . TYR B 1 45 ? 4.305 -9.352 -6.051 1 92.75 45 TYR B C 1
ATOM 792 O O . TYR B 1 45 ? 5.508 -9.57 -5.879 1 92.75 45 TYR B O 1
ATOM 800 N N . ALA B 1 46 ? 3.371 -10.25 -5.781 1 89.88 46 ALA B N 1
ATOM 801 C CA . ALA B 1 46 ? 3.693 -11.602 -5.336 1 89.88 46 ALA B CA 1
ATOM 802 C C . ALA B 1 46 ? 4.352 -12.406 -6.453 1 89.88 46 ALA B C 1
ATOM 804 O O . ALA B 1 46 ? 3.857 -12.43 -7.586 1 89.88 46 ALA B O 1
ATOM 805 N N . SER B 1 47 ? 5.668 -12.688 -6.227 1 75.69 47 SER B N 1
ATOM 806 C CA . SER B 1 47 ? 6.332 -13.531 -7.219 1 75.69 47 SER B CA 1
ATOM 807 C C . SER B 1 47 ? 5.711 -14.922 -7.27 1 75.69 47 SER B C 1
ATOM 809 O O . SER B 1 47 ? 5.074 -15.359 -6.309 1 75.69 47 SER B O 1
ATOM 811 N N . GLN B 1 48 ? 5.512 -15.414 -8.516 1 62.56 48 GLN B N 1
ATOM 812 C CA . GLN B 1 48 ? 5.02 -16.781 -8.68 1 62.56 48 GLN B CA 1
ATOM 813 C C . GLN B 1 48 ? 5.676 -17.719 -7.684 1 62.56 48 GLN B C 1
ATOM 815 O O . GLN B 1 48 ? 5.031 -18.656 -7.188 1 62.56 48 GLN B O 1
ATOM 820 N N . GLU B 1 49 ? 6.953 -17.453 -7.305 1 55.44 49 GLU B N 1
ATOM 821 C CA . GLU B 1 49 ? 7.648 -18.406 -6.449 1 55.44 49 GLU B CA 1
ATOM 822 C C . GLU B 1 49 ? 7.164 -18.312 -5.008 1 55.44 49 GLU B C 1
ATOM 824 O O . GLU B 1 49 ? 7.582 -19.094 -4.152 1 55.44 49 GLU B O 1
ATOM 829 N N . VAL B 1 50 ? 6.453 -17.453 -4.738 1 57.59 50 VAL B N 1
ATOM 830 C CA . VAL B 1 50 ? 6.09 -17.422 -3.326 1 57.59 50 VAL B CA 1
ATOM 831 C C . VAL B 1 50 ? 5.418 -18.734 -2.932 1 57.59 50 VAL B C 1
ATOM 833 O O . VAL B 1 50 ? 5.719 -19.297 -1.88 1 57.59 50 VAL B O 1
ATOM 836 N N . PHE B 1 51 ? 4.285 -19.234 -3.41 1 53.09 51 PHE B N 1
ATOM 837 C CA . PHE B 1 51 ? 3.672 -20.5 -3 1 53.09 51 PHE B CA 1
ATOM 838 C C . PHE B 1 51 ? 4.359 -21.672 -3.67 1 53.09 51 PHE B C 1
ATOM 840 O O . PHE B 1 51 ? 3.957 -22.828 -3.48 1 53.09 51 PHE B O 1
ATOM 847 N N . GLY B 1 52 ? 5.484 -21.406 -4.262 1 40.22 52 GLY B N 1
ATOM 848 C CA . GLY B 1 52 ? 6.055 -22.703 -4.598 1 40.22 52 GLY B CA 1
ATOM 849 C C . GLY B 1 52 ? 6.785 -23.359 -3.439 1 40.22 52 GLY B C 1
ATOM 850 O O . GLY B 1 52 ? 7.148 -22.688 -2.473 1 40.22 52 GLY B O 1
#

pLDDT: mean 79.99, std 23.65, range [26.42, 97.81]

Organism: Penaeus vannamei (NCBI:txid6689)

Radius of gyration: 16.53 Å; Cα contacts (8 Å, |Δi|>4): 148; chains: 2; bounding box: 40×50×34 Å

Secondary structure (DSSP, 8-state):
-----------EEEETTTEEEETTSBHHHHHHHH--TTS-EEEEE--GGGG-/-----------EEEETTTEEEETTSBHHHHHHHH--TTS-EEEEE--GGGG-

Foldseek 3Di:
DPPPPPVPVQWWKQKPVPDTDGPPDDPVVCQVVGQDPVSDIDIDTDDPPSVD/DPPPPVVPVQWWKQKPVPDTDGPPDDPVVCQVVGQDPVSHIDIGTDDPPPVD